Protein AF-A0A924XII3-F1 (afdb_monomer)

Secondary structure (DSSP, 8-state):
-EEE-SSHHHHHHHHHHHHHHHHHHHHHHTT--SHHHHHHHHHHHH-EEEEETTEEEEE----HHHHHHHHHTT-

Radius of gyration: 14.74 Å; Cα contacts (8 Å, |Δi|>4): 79; chains: 1; bounding box: 36×20×38 Å

Mean predicted aligned error: 4.98 Å

Sequence (75 aa):
MTAKTRQNAQAQGLLETLQGLQMVAPALLNGAKGADKQVYARMIENVKFTRNLNEVSLDLDVPQSDIDVIIGAKK

Structure (mmCIF, N/CA/C/O backbone):
data_AF-A0A924XII3-F1
#
_entry.id   AF-A0A924XII3-F1
#
loop_
_atom_site.group_PDB
_atom_site.id
_atom_site.type_symbol
_atom_site.label_atom_id
_atom_site.label_alt_id
_atom_site.label_comp_id
_atom_site.label_asym_id
_atom_site.label_entity_id
_atom_site.label_seq_id
_atom_site.pdbx_PDB_ins_code
_atom_site.Cartn_x
_atom_site.Cartn_y
_atom_site.Cartn_z
_atom_site.occupancy
_atom_site.B_iso_or_equiv
_atom_site.auth_seq_id
_atom_site.auth_comp_id
_atom_site.auth_asym_id
_atom_site.auth_atom_id
_atom_site.pdbx_PDB_model_num
ATOM 1 N N . MET A 1 1 ? -5.781 -5.151 -7.939 1.00 86.50 1 MET A N 1
ATOM 2 C CA . MET A 1 1 ? -5.883 -4.174 -9.057 1.00 86.50 1 MET A CA 1
ATOM 3 C C . MET A 1 1 ? -4.548 -4.113 -9.785 1.00 86.50 1 MET A C 1
ATOM 5 O O . MET A 1 1 ? -3.534 -4.176 -9.110 1.00 86.50 1 MET A O 1
ATOM 9 N N . THR A 1 2 ? -4.518 -3.958 -11.113 1.00 90.81 2 THR A N 1
ATOM 10 C CA . THR A 1 2 ? -3.263 -3.926 -11.895 1.00 90.81 2 THR A CA 1
ATOM 11 C C . THR A 1 2 ? -3.230 -2.723 -12.834 1.00 90.81 2 THR A C 1
ATOM 13 O O . THR A 1 2 ? -4.226 -2.418 -13.485 1.00 90.81 2 THR A O 1
ATOM 16 N N . ALA A 1 3 ? -2.083 -2.050 -12.912 1.00 92.38 3 ALA A N 1
ATOM 17 C CA . ALA A 1 3 ? -1.814 -0.940 -13.819 1.00 92.38 3 ALA A CA 1
ATOM 18 C C . ALA A 1 3 ? -0.637 -1.279 -14.742 1.00 92.38 3 ALA A C 1
ATOM 20 O O . ALA A 1 3 ? 0.339 -1.885 -14.306 1.00 92.38 3 ALA A O 1
ATOM 21 N N . LYS A 1 4 ? -0.715 -0.868 -16.014 1.00 95.50 4 LYS A N 1
ATOM 22 C CA . LYS A 1 4 ? 0.294 -1.169 -17.038 1.00 95.50 4 LYS A CA 1
ATOM 23 C C . LYS A 1 4 ? 0.967 0.097 -17.555 1.00 95.50 4 LYS A C 1
ATOM 25 O O . LYS A 1 4 ? 0.295 1.025 -18.000 1.00 95.50 4 LYS A O 1
ATOM 30 N N . THR A 1 5 ? 2.293 0.124 -17.532 1.00 93.00 5 THR A N 1
ATOM 31 C CA . THR A 1 5 ? 3.117 1.207 -18.074 1.00 93.00 5 THR A CA 1
ATOM 32 C C . THR A 1 5 ? 3.558 0.903 -19.507 1.00 93.00 5 THR A C 1
ATOM 34 O O . THR A 1 5 ? 3.455 -0.224 -20.001 1.00 93.00 5 THR A O 1
ATOM 37 N N . ARG A 1 6 ? 4.076 1.919 -20.207 1.00 93.56 6 ARG A N 1
ATOM 38 C CA . ARG A 1 6 ? 4.603 1.745 -21.570 1.00 93.56 6 ARG A CA 1
ATOM 39 C C . ARG A 1 6 ? 5.966 1.055 -21.566 1.00 93.56 6 ARG A C 1
ATOM 41 O O . ARG A 1 6 ? 6.274 0.311 -22.491 1.00 93.56 6 ARG A O 1
ATOM 48 N N . GLN A 1 7 ? 6.774 1.303 -20.536 1.00 94.25 7 GLN A N 1
ATOM 49 C CA . GLN A 1 7 ? 8.134 0.781 -20.411 1.00 94.25 7 GLN A CA 1
ATOM 50 C C . GLN A 1 7 ? 8.363 0.117 -19.051 1.00 94.25 7 GLN A C 1
ATOM 52 O O . GLN A 1 7 ? 7.832 0.560 -18.031 1.00 94.25 7 GLN A O 1
ATOM 57 N N . ASN A 1 8 ? 9.232 -0.892 -19.026 1.00 93.69 8 ASN A N 1
ATOM 58 C CA . ASN A 1 8 ? 9.572 -1.650 -17.819 1.00 93.69 8 ASN A CA 1
ATOM 59 C C . ASN A 1 8 ? 10.164 -0.759 -16.716 1.00 93.69 8 ASN A C 1
ATOM 61 O O . ASN A 1 8 ? 9.746 -0.832 -15.563 1.00 93.69 8 ASN A O 1
ATOM 65 N N . ALA A 1 9 ? 11.064 0.154 -17.093 1.00 93.56 9 ALA A N 1
ATOM 66 C CA . ALA A 1 9 ? 11.670 1.116 -16.173 1.00 93.56 9 ALA A CA 1
ATOM 67 C C . ALA A 1 9 ? 10.628 2.026 -15.498 1.00 93.56 9 ALA A C 1
ATOM 69 O O . ALA A 1 9 ? 10.765 2.362 -14.327 1.00 93.56 9 ALA A O 1
ATOM 70 N N . GLN A 1 10 ? 9.542 2.370 -16.200 1.00 94.88 10 GLN A N 1
ATOM 71 C CA . GLN A 1 10 ? 8.448 3.156 -15.619 1.00 94.88 10 GLN A CA 1
ATOM 72 C C . GLN A 1 10 ? 7.668 2.353 -14.574 1.00 94.88 10 GLN A C 1
ATOM 74 O O . GLN A 1 10 ? 7.273 2.912 -13.557 1.00 94.88 10 GLN A O 1
ATOM 79 N N . ALA A 1 11 ? 7.453 1.051 -14.800 1.00 95.56 11 ALA A N 1
ATOM 80 C CA . ALA A 1 11 ? 6.799 0.189 -13.813 1.00 95.56 11 ALA A CA 1
ATOM 81 C C . ALA A 1 11 ? 7.671 0.0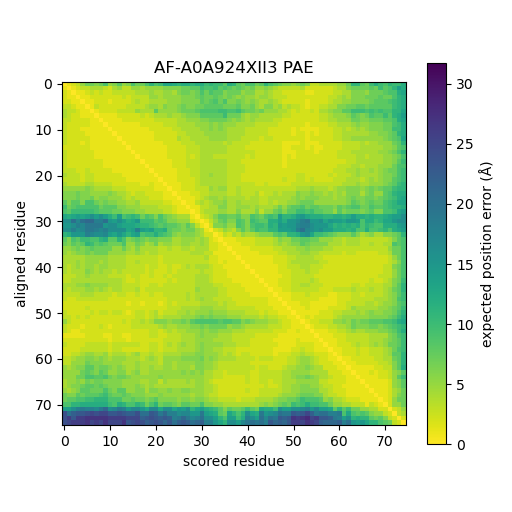11 -12.565 1.00 95.56 11 ALA A C 1
ATOM 83 O O . ALA A 1 11 ? 7.147 -0.011 -11.456 1.00 95.56 11 ALA A O 1
ATOM 84 N N . GLN A 1 12 ? 8.994 -0.072 -12.737 1.00 95.75 12 GLN A N 1
ATOM 85 C CA . GLN A 1 12 ? 9.938 -0.095 -11.621 1.00 95.75 12 GLN A CA 1
ATOM 86 C C . GLN A 1 12 ? 9.879 1.209 -10.812 1.00 95.75 12 GLN A C 1
ATOM 88 O O . GLN A 1 12 ? 9.663 1.153 -9.606 1.00 95.75 12 GLN A O 1
ATOM 93 N N . GLY A 1 13 ? 9.964 2.372 -11.467 1.00 95.94 13 GLY A N 1
ATOM 94 C CA . GLY A 1 13 ? 9.873 3.658 -10.768 1.00 95.94 13 GLY A CA 1
ATOM 95 C C . GLY A 1 13 ? 8.517 3.879 -10.085 1.00 95.94 13 GLY A C 1
ATOM 96 O O . GLY A 1 13 ? 8.455 4.433 -8.987 1.00 95.94 13 GLY A O 1
ATOM 97 N N . LEU A 1 14 ? 7.423 3.396 -10.684 1.00 95.00 14 LEU A N 1
ATOM 98 C CA . LEU A 1 14 ? 6.100 3.432 -10.057 1.00 95.00 14 LEU A CA 1
ATOM 99 C C . LEU A 1 14 ? 6.051 2.549 -8.804 1.00 95.00 14 LEU A C 1
ATOM 101 O O . LEU A 1 14 ? 5.561 3.002 -7.773 1.00 95.00 14 LEU A O 1
ATOM 105 N N . LEU A 1 15 ? 6.577 1.320 -8.873 1.00 96.31 15 LEU A N 1
ATOM 106 C CA . LEU A 1 15 ? 6.652 0.418 -7.721 1.00 96.31 15 LEU A CA 1
ATOM 107 C C . LEU A 1 15 ? 7.442 1.052 -6.568 1.00 96.31 15 LEU A C 1
ATOM 109 O O . LEU A 1 15 ? 6.951 1.083 -5.444 1.00 96.31 15 LEU A O 1
ATOM 113 N N . GLU A 1 16 ? 8.627 1.592 -6.853 1.00 96.50 16 GLU A N 1
ATOM 114 C CA . GLU A 1 16 ? 9.487 2.240 -5.854 1.00 96.50 16 GLU A CA 1
ATOM 115 C C . GLU A 1 16 ? 8.805 3.452 -5.216 1.00 96.50 16 GLU A C 1
ATOM 117 O O . GLU A 1 16 ? 8.856 3.629 -4.000 1.00 96.50 16 GLU A O 1
ATOM 122 N N . THR A 1 17 ? 8.102 4.255 -6.018 1.00 95.00 17 THR A N 1
ATOM 123 C CA . THR A 1 17 ? 7.332 5.398 -5.512 1.00 95.00 17 THR A CA 1
ATOM 124 C C . THR A 1 17 ? 6.226 4.935 -4.566 1.00 95.00 17 THR A C 1
ATOM 126 O O . THR A 1 17 ? 6.082 5.480 -3.474 1.00 95.00 17 THR A O 1
ATOM 129 N N . LEU A 1 18 ? 5.459 3.910 -4.950 1.00 94.56 18 LEU A N 1
ATOM 130 C CA . LEU A 1 18 ? 4.377 3.363 -4.126 1.00 94.56 18 LEU A CA 1
ATOM 131 C C . LEU A 1 18 ? 4.903 2.764 -2.814 1.00 94.56 18 LEU A C 1
ATOM 133 O O . LEU A 1 18 ? 4.318 3.004 -1.761 1.00 94.56 18 LEU A O 1
ATOM 137 N N . GLN A 1 19 ? 6.033 2.057 -2.857 1.00 94.12 19 GLN A N 1
ATOM 138 C CA . GLN A 1 19 ? 6.698 1.519 -1.666 1.00 94.12 19 GLN A CA 1
ATOM 139 C C . GLN A 1 19 ? 7.247 2.629 -0.759 1.00 94.12 19 GLN A C 1
ATOM 141 O O . GLN A 1 19 ? 7.100 2.558 0.460 1.00 94.12 19 GLN A O 1
ATOM 146 N N . GLY A 1 20 ? 7.826 3.685 -1.334 1.00 93.75 20 GLY A N 1
ATOM 147 C CA . GLY A 1 20 ? 8.263 4.862 -0.582 1.00 93.75 20 GLY A CA 1
ATOM 148 C C . GLY A 1 20 ? 7.097 5.563 0.118 1.00 93.75 20 GLY A C 1
ATOM 149 O O . GLY A 1 20 ? 7.188 5.876 1.303 1.00 93.75 20 GLY A O 1
ATOM 150 N N . LEU A 1 21 ? 5.971 5.740 -0.582 1.00 92.69 21 LEU A N 1
ATOM 151 C CA . LEU A 1 21 ? 4.740 6.287 -0.003 1.00 92.69 21 LEU A CA 1
ATOM 152 C C . LEU A 1 21 ? 4.195 5.403 1.124 1.00 92.69 21 LEU A C 1
ATOM 154 O O . LEU A 1 21 ? 3.826 5.921 2.176 1.00 92.69 21 LEU A O 1
ATOM 158 N N . GLN A 1 22 ? 4.189 4.082 0.936 1.00 91.94 22 GLN A N 1
ATOM 159 C CA . GLN A 1 22 ? 3.786 3.128 1.969 1.00 91.94 22 GLN A CA 1
ATOM 1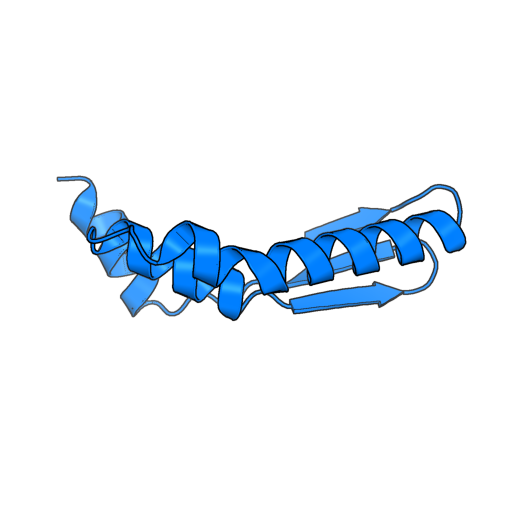60 C C . GLN A 1 22 ? 4.672 3.229 3.217 1.00 91.94 22 GLN A C 1
ATOM 162 O O . GLN A 1 22 ? 4.161 3.193 4.330 1.00 91.94 22 GLN A O 1
ATOM 167 N N . MET A 1 23 ? 5.982 3.417 3.045 1.00 91.19 23 MET A N 1
ATOM 168 C CA . MET A 1 23 ? 6.929 3.554 4.154 1.00 91.19 23 MET A CA 1
ATOM 169 C C . MET A 1 23 ? 6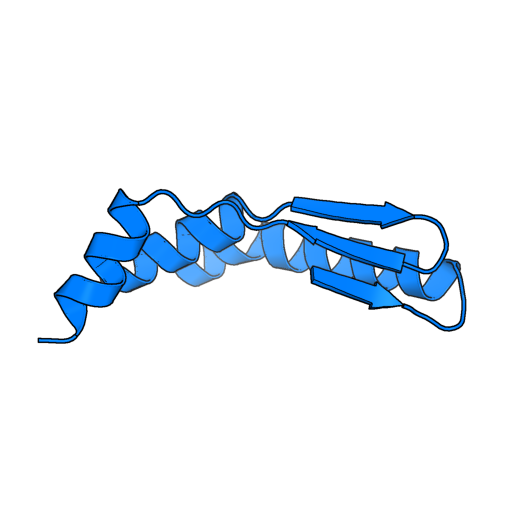.698 4.825 4.981 1.00 91.19 23 MET A C 1
ATOM 171 O O . MET A 1 23 ? 6.842 4.800 6.202 1.00 91.19 23 MET A O 1
ATOM 175 N N . VAL A 1 24 ? 6.334 5.939 4.339 1.00 90.69 24 VAL A 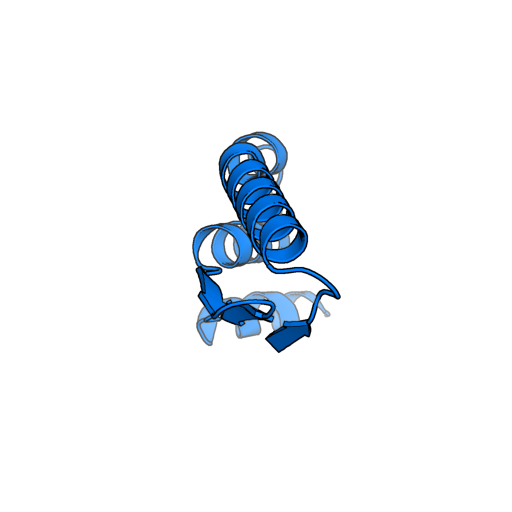N 1
ATOM 176 C CA . VAL A 1 24 ? 6.097 7.216 5.039 1.00 90.69 24 VAL A CA 1
ATOM 177 C C . VAL A 1 24 ? 4.663 7.371 5.548 1.00 90.69 24 VAL A C 1
ATOM 179 O O . VAL A 1 24 ? 4.410 8.196 6.427 1.00 90.69 24 VAL A O 1
ATOM 182 N N . ALA A 1 25 ? 3.716 6.584 5.035 1.00 86.81 25 ALA A N 1
ATOM 183 C CA . ALA A 1 25 ? 2.306 6.696 5.386 1.00 86.81 25 ALA A CA 1
ATOM 184 C C . ALA A 1 25 ? 2.010 6.541 6.892 1.00 86.81 25 ALA A C 1
ATOM 186 O O . ALA A 1 25 ? 1.249 7.366 7.401 1.00 86.81 25 ALA A O 1
ATOM 187 N N . PRO A 1 26 ? 2.618 5.604 7.652 1.00 82.62 26 PRO A N 1
ATOM 188 C CA . PRO A 1 26 ? 2.387 5.502 9.094 1.00 82.62 26 PRO A CA 1
ATOM 189 C C . PRO A 1 26 ? 2.739 6.788 9.846 1.00 82.62 26 PRO A C 1
ATOM 191 O O . PRO A 1 26 ? 1.998 7.218 10.727 1.00 82.62 26 PRO A O 1
ATOM 194 N N . ALA A 1 27 ? 3.825 7.466 9.457 1.00 83.62 27 ALA A N 1
ATOM 195 C CA . ALA A 1 27 ? 4.222 8.734 10.065 1.00 83.62 27 ALA A CA 1
ATOM 196 C C . ALA A 1 27 ? 3.202 9.854 9.790 1.00 83.62 27 ALA A C 1
ATOM 198 O O . ALA A 1 27 ? 2.938 10.674 10.668 1.00 83.62 27 ALA A O 1
ATOM 199 N N . LEU A 1 28 ? 2.587 9.859 8.603 1.00 80.69 28 LEU A N 1
ATOM 200 C CA . LEU A 1 28 ? 1.532 10.810 8.235 1.00 80.69 28 LEU A CA 1
ATOM 201 C C . LEU A 1 28 ? 0.199 10.506 8.935 1.00 80.69 28 LEU A C 1
ATOM 203 O O . LEU A 1 28 ? -0.566 11.418 9.248 1.00 80.69 28 LEU A O 1
ATOM 207 N N . LEU A 1 29 ? -0.081 9.228 9.193 1.00 78.69 29 LEU A N 1
ATOM 208 C CA . LEU A 1 29 ? -1.342 8.757 9.766 1.00 78.69 29 LEU A CA 1
ATOM 209 C C . LEU A 1 29 ? -1.313 8.634 11.294 1.00 78.69 29 LEU A C 1
ATOM 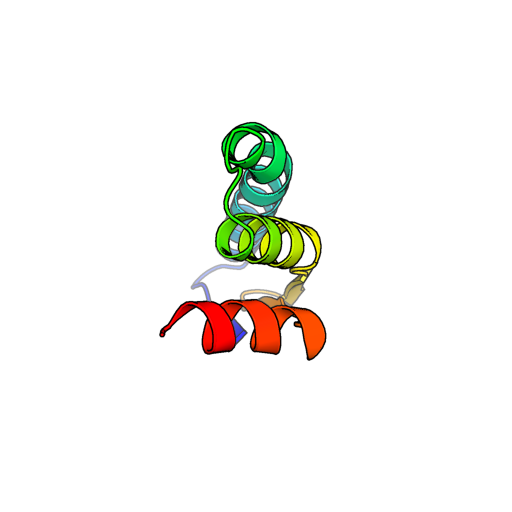211 O O . LEU A 1 29 ? -2.370 8.490 11.903 1.00 78.69 29 LEU A O 1
ATOM 215 N N . ASN A 1 30 ? -0.153 8.784 11.936 1.00 70.31 30 ASN A N 1
ATOM 216 C CA . ASN A 1 30 ? 0.004 8.663 13.391 1.00 70.31 30 ASN A CA 1
ATOM 217 C C . ASN A 1 30 ? -0.841 9.679 14.200 1.00 70.31 30 ASN A C 1
ATOM 219 O O . ASN A 1 30 ? -1.109 9.487 15.383 1.00 70.31 30 ASN A O 1
ATOM 223 N N . GLY A 1 31 ? -1.302 10.767 13.571 1.00 68.88 31 GLY A N 1
ATOM 224 C CA . GLY A 1 31 ? -2.230 11.734 14.175 1.00 68.88 31 GLY A CA 1
ATOM 225 C C . GLY A 1 31 ? -3.715 11.343 14.096 1.00 68.88 31 GLY A C 1
ATOM 226 O O . GLY A 1 31 ? -4.579 12.049 14.623 1.00 68.88 31 GLY A O 1
ATOM 227 N N . ALA A 1 32 ? -4.050 10.246 13.419 1.00 70.69 32 ALA A N 1
ATOM 228 C CA . ALA A 1 32 ? -5.413 9.907 13.055 1.00 70.69 32 ALA A CA 1
ATOM 229 C C . ALA A 1 32 ? -6.111 9.064 14.143 1.00 70.69 32 ALA A C 1
ATOM 231 O O . ALA A 1 32 ? -6.052 7.840 14.153 1.00 70.69 32 ALA A O 1
ATOM 232 N N . LYS A 1 33 ? -6.802 9.738 15.076 1.00 75.88 33 LYS A N 1
ATOM 233 C CA . LYS A 1 33 ? -7.462 9.107 16.243 1.00 75.88 33 LYS A CA 1
ATOM 234 C C . LYS A 1 33 ? -8.806 8.411 15.959 1.00 75.88 33 LYS A C 1
ATOM 236 O O . LYS A 1 33 ? -9.317 7.725 16.836 1.00 75.88 33 LYS A O 1
ATOM 241 N N . GLY A 1 34 ? -9.407 8.623 14.786 1.00 84.44 34 GLY A N 1
ATOM 242 C CA . GLY A 1 34 ? -10.700 8.024 14.424 1.00 84.44 34 GLY A CA 1
ATOM 243 C C . GLY A 1 34 ? -10.565 6.531 14.125 1.00 84.44 34 GLY A C 1
ATOM 244 O O . GLY A 1 34 ? -9.588 6.125 13.497 1.00 84.44 34 GLY A O 1
ATOM 245 N N . ALA A 1 35 ? -11.528 5.719 14.567 1.00 83.06 35 ALA A N 1
ATOM 246 C CA . ALA A 1 35 ? -11.515 4.270 14.342 1.00 83.06 35 ALA A CA 1
ATOM 247 C C . ALA A 1 35 ? -11.485 3.917 12.841 1.00 83.06 35 ALA A C 1
ATOM 249 O O . ALA A 1 35 ? -10.750 3.026 12.428 1.00 83.06 35 ALA A O 1
ATOM 250 N N . ASP A 1 36 ? -12.203 4.684 12.021 1.00 83.31 36 ASP A N 1
ATOM 251 C CA . ASP A 1 36 ? -12.172 4.641 10.556 1.00 83.31 36 ASP A CA 1
ATOM 252 C C . ASP A 1 36 ? -10.769 4.919 9.994 1.00 83.31 36 ASP A C 1
ATOM 254 O O . ASP A 1 36 ? -10.288 4.228 9.098 1.00 83.31 36 ASP A O 1
ATOM 258 N N . LYS A 1 37 ? -10.059 5.895 10.563 1.00 86.00 37 LYS A N 1
ATOM 259 C CA . LYS A 1 37 ? -8.713 6.262 10.111 1.00 86.00 37 LYS A CA 1
ATOM 260 C C . LYS A 1 37 ? -7.660 5.231 10.487 1.00 86.00 37 LYS A C 1
ATOM 262 O O . LYS A 1 37 ? -6.719 5.020 9.726 1.00 86.00 37 LYS A O 1
ATOM 267 N N . GLN A 1 38 ? -7.833 4.565 11.626 1.00 86.75 38 GLN A N 1
ATOM 268 C CA . GLN A 1 38 ? -6.992 3.434 12.007 1.00 86.75 38 GLN A CA 1
ATOM 269 C C . GLN A 1 38 ? -7.169 2.251 11.050 1.00 86.75 38 GLN A C 1
ATOM 271 O O . GLN A 1 38 ? -6.195 1.562 10.760 1.00 86.75 38 GLN A O 1
ATOM 276 N N . VAL A 1 39 ? -8.379 2.040 10.519 1.00 89.56 39 VAL A N 1
ATOM 277 C CA . VAL A 1 39 ? -8.597 1.053 9.455 1.00 89.56 39 VAL A CA 1
ATOM 278 C C . VAL A 1 39 ? -7.825 1.439 8.192 1.00 89.56 39 VAL A C 1
ATOM 280 O O . VAL A 1 39 ? -7.122 0.600 7.638 1.00 89.56 39 VAL A O 1
ATOM 283 N N . TYR A 1 40 ? -7.878 2.703 7.755 1.00 87.94 40 TYR A N 1
ATOM 284 C CA . TYR A 1 40 ? -7.107 3.141 6.582 1.00 87.94 40 TYR A CA 1
ATOM 285 C C . TYR A 1 40 ? -5.595 2.992 6.778 1.00 87.94 40 TYR A C 1
ATOM 287 O O . TYR A 1 40 ? -4.899 2.592 5.847 1.00 87.94 40 TYR A O 1
ATOM 295 N N . ALA A 1 41 ? -5.087 3.259 7.984 1.00 88.44 41 ALA A N 1
ATOM 296 C CA . ALA A 1 41 ? -3.686 3.015 8.315 1.00 88.44 41 ALA A CA 1
ATOM 297 C C . ALA A 1 41 ? -3.324 1.532 8.153 1.00 88.44 41 ALA A C 1
ATOM 299 O O . ALA A 1 41 ? -2.382 1.218 7.429 1.00 88.44 41 ALA A O 1
ATOM 300 N N . ARG A 1 42 ? -4.132 0.620 8.711 1.00 89.06 42 ARG A N 1
ATOM 301 C CA . ARG A 1 42 ? -3.935 -0.829 8.542 1.00 89.06 42 ARG A CA 1
ATOM 302 C C . ARG A 1 42 ? -4.020 -1.273 7.084 1.00 89.06 42 ARG A C 1
ATOM 304 O O . ARG A 1 42 ? -3.214 -2.085 6.649 1.00 89.06 42 ARG A O 1
ATOM 311 N N . MET A 1 43 ? -4.957 -0.731 6.306 1.00 90.50 43 MET A N 1
ATOM 312 C CA . MET A 1 43 ? -5.056 -1.020 4.870 1.00 90.50 43 MET A CA 1
ATOM 313 C C . MET A 1 43 ? -3.778 -0.621 4.124 1.00 90.50 43 MET A C 1
ATOM 315 O O . MET A 1 43 ? -3.293 -1.374 3.287 1.00 90.50 43 MET A O 1
ATOM 319 N N . ILE A 1 44 ? -3.210 0.544 4.437 1.00 90.69 44 ILE A N 1
ATOM 320 C CA . ILE A 1 44 ? -1.967 1.017 3.817 1.00 90.69 44 ILE A CA 1
ATOM 321 C C . ILE A 1 44 ? -0.756 0.201 4.292 1.00 90.69 44 ILE A C 1
ATOM 323 O O . ILE A 1 44 ? 0.161 -0.040 3.515 1.00 90.69 44 ILE A O 1
ATOM 327 N N . GLU A 1 45 ? -0.743 -0.278 5.531 1.00 87.81 45 GLU A N 1
ATOM 328 C CA . G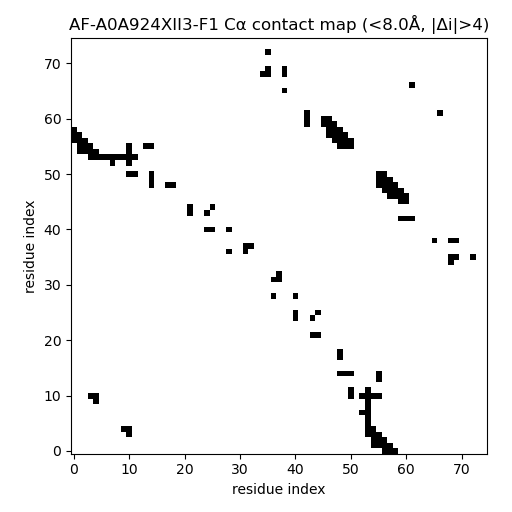LU A 1 45 ? 0.302 -1.191 6.011 1.00 87.81 45 GLU A CA 1
ATOM 329 C C . GLU A 1 45 ? 0.216 -2.569 5.336 1.00 87.81 45 GLU A C 1
ATOM 331 O O . GLU A 1 45 ? 1.240 -3.141 4.969 1.00 87.81 45 GLU A O 1
ATOM 336 N N . ASN A 1 46 ? -0.998 -3.078 5.112 1.00 89.94 46 ASN A N 1
ATOM 337 C CA . ASN A 1 46 ? -1.233 -4.421 4.577 1.00 89.94 46 ASN A CA 1
ATOM 338 C C . ASN A 1 46 ? -1.248 -4.501 3.048 1.00 89.94 46 ASN A C 1
ATOM 340 O O . ASN A 1 46 ? -1.200 -5.605 2.496 1.00 89.94 46 ASN A O 1
ATOM 344 N N . VAL A 1 47 ? -1.325 -3.365 2.349 1.00 93.31 47 VAL A N 1
ATOM 345 C CA . VAL A 1 47 ? -1.311 -3.356 0.886 1.00 93.31 47 VAL A CA 1
ATOM 346 C C . VAL A 1 47 ? 0.017 -3.911 0.365 1.00 93.31 47 VAL A C 1
ATOM 348 O O . VAL A 1 47 ? 1.101 -3.557 0.826 1.00 93.31 47 VAL A O 1
ATOM 351 N N . LYS A 1 48 ? -0.053 -4.800 -0.620 1.00 94.56 48 LYS A N 1
ATOM 352 C CA . LYS A 1 48 ? 1.109 -5.410 -1.260 1.00 94.56 48 LYS A CA 1
ATOM 353 C C . LYS A 1 48 ? 1.219 -4.905 -2.682 1.00 94.56 48 LYS A C 1
ATOM 355 O O . LYS A 1 48 ? 0.285 -5.025 -3.471 1.00 94.56 48 LYS A O 1
ATOM 360 N N . PHE A 1 49 ? 2.393 -4.389 -3.018 1.00 95.88 49 PHE A N 1
ATOM 361 C CA . PHE A 1 49 ? 2.726 -4.018 -4.382 1.00 95.88 49 PHE A CA 1
ATOM 362 C C . PHE A 1 49 ? 3.636 -5.072 -4.998 1.00 95.88 49 PHE A C 1
ATOM 364 O O . PHE A 1 49 ? 4.682 -5.409 -4.445 1.00 95.88 49 PHE A O 1
ATOM 371 N N . THR A 1 50 ? 3.246 -5.587 -6.158 1.00 95.94 50 THR A N 1
ATOM 372 C CA . THR A 1 50 ? 4.056 -6.518 -6.947 1.00 95.94 50 THR A CA 1
ATOM 373 C C . THR A 1 50 ? 4.247 -5.971 -8.352 1.00 95.94 50 THR A C 1
ATOM 375 O O . THR A 1 50 ? 3.457 -5.156 -8.830 1.00 95.94 50 THR A O 1
ATOM 378 N N . ARG A 1 51 ? 5.311 -6.403 -9.029 1.00 95.00 51 ARG A N 1
ATOM 379 C CA . ARG A 1 51 ? 5.578 -6.021 -10.414 1.00 95.00 51 ARG A CA 1
ATOM 380 C C . ARG A 1 51 ? 5.835 -7.249 -11.263 1.00 95.00 51 ARG A C 1
ATOM 382 O O . ARG A 1 51 ? 6.589 -8.133 -10.870 1.00 95.00 51 ARG A O 1
ATOM 389 N N . ASN A 1 52 ? 5.265 -7.240 -12.459 1.00 95.00 52 ASN A N 1
ATOM 390 C CA . ASN A 1 52 ? 5.584 -8.169 -13.525 1.00 95.00 52 ASN A CA 1
ATOM 391 C C . ASN A 1 52 ? 5.821 -7.384 -14.818 1.00 95.00 52 ASN A C 1
ATOM 393 O O . ASN A 1 52 ? 4.895 -6.836 -15.407 1.00 95.00 52 ASN A O 1
ATOM 397 N N . LEU A 1 53 ? 7.076 -7.305 -15.256 1.00 94.12 53 LEU A N 1
ATOM 398 C CA . LEU A 1 53 ? 7.486 -6.516 -16.416 1.00 94.12 53 LEU A CA 1
ATOM 399 C C . LEU A 1 53 ? 7.000 -5.052 -16.343 1.00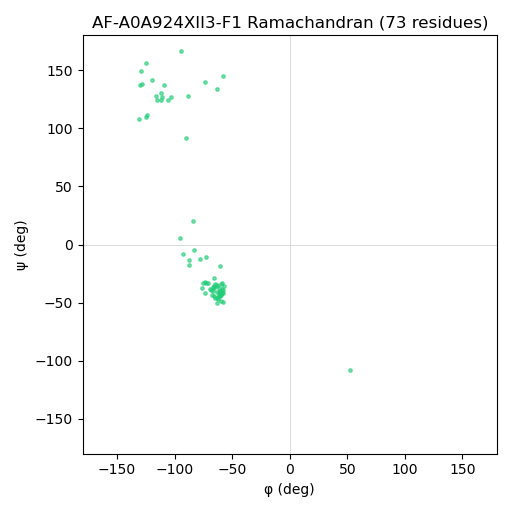 94.12 53 LEU A C 1
ATOM 401 O O . LEU A 1 53 ? 7.528 -4.263 -15.556 1.00 94.12 53 LEU A O 1
ATOM 405 N N . ASN A 1 54 ? 6.011 -4.712 -17.173 1.00 96.25 54 ASN A N 1
ATOM 406 C CA . ASN A 1 54 ? 5.414 -3.384 -17.301 1.00 96.25 54 ASN A CA 1
ATOM 407 C C . ASN A 1 54 ? 4.148 -3.231 -16.446 1.00 96.25 54 ASN A C 1
ATOM 409 O O . ASN A 1 54 ? 3.439 -2.239 -16.572 1.00 96.25 54 ASN A O 1
ATOM 413 N N . GLU A 1 55 ? 3.817 -4.222 -15.629 1.00 95.88 55 GLU A N 1
ATOM 414 C CA . GLU A 1 55 ? 2.594 -4.256 -14.841 1.00 95.88 55 GLU A CA 1
ATOM 415 C C . GLU A 1 55 ? 2.939 -4.128 -13.364 1.00 95.88 55 GLU A C 1
ATOM 417 O O . GLU A 1 55 ? 3.816 -4.827 -12.859 1.00 95.88 55 GLU A O 1
ATOM 422 N N . VAL A 1 56 ? 2.250 -3.222 -12.679 1.00 95.56 56 VAL A N 1
ATOM 423 C CA . VAL A 1 56 ? 2.295 -3.066 -11.226 1.00 95.56 56 VAL A CA 1
ATOM 424 C C . VAL A 1 56 ? 0.934 -3.471 -10.690 1.00 95.56 56 VAL A C 1
ATOM 426 O O . VAL A 1 56 ? -0.089 -2.927 -11.108 1.00 95.56 56 VAL A O 1
ATOM 429 N N . SER A 1 57 ? 0.920 -4.427 -9.773 1.00 96.06 57 SER A N 1
ATOM 430 C CA . SER A 1 57 ? -0.292 -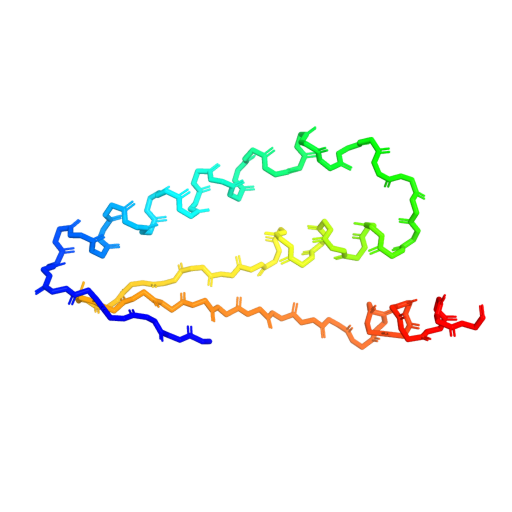4.893 -9.113 1.00 96.06 57 SER 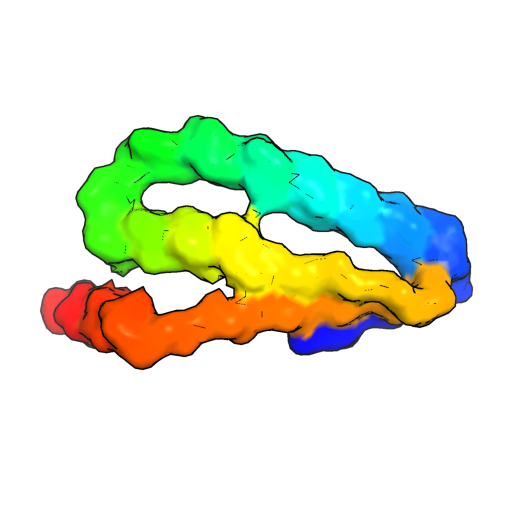A CA 1
ATOM 431 C C . SER A 1 57 ? -0.309 -4.440 -7.663 1.00 96.06 57 SER A C 1
ATOM 433 O O . SER A 1 57 ? 0.697 -4.507 -6.965 1.00 96.06 57 SER A O 1
ATOM 435 N N . LEU A 1 58 ? -1.479 -3.985 -7.237 1.00 94.75 58 LEU A N 1
ATOM 436 C CA . LEU A 1 58 ? -1.847 -3.690 -5.865 1.00 94.75 58 LEU A CA 1
ATOM 437 C C . LEU A 1 58 ? -2.779 -4.800 -5.392 1.00 94.75 58 LEU A C 1
ATOM 439 O O . LEU A 1 58 ? -3.828 -5.026 -6.005 1.00 94.75 58 LEU A O 1
ATOM 443 N N . ASP A 1 59 ? -2.405 -5.441 -4.296 1.00 94.56 59 ASP A N 1
ATOM 444 C CA . ASP A 1 59 ? -3.234 -6.389 -3.568 1.00 94.56 59 ASP A CA 1
ATOM 445 C C . ASP A 1 59 ? -3.537 -5.821 -2.188 1.00 94.56 59 ASP A C 1
ATOM 447 O O . ASP A 1 59 ? -2.622 -5.442 -1.460 1.00 94.56 59 ASP A O 1
ATOM 451 N N . LEU A 1 60 ? -4.816 -5.717 -1.847 1.00 91.81 60 LEU A N 1
ATOM 452 C CA . LEU A 1 60 ? -5.254 -5.182 -0.566 1.00 91.81 60 LEU A CA 1
ATOM 453 C C . LEU A 1 60 ? -6.130 -6.224 0.106 1.00 91.81 60 LEU A C 1
ATOM 455 O O . LEU A 1 60 ? -7.244 -6.482 -0.347 1.00 91.81 60 LEU A O 1
ATOM 459 N N . ASP A 1 61 ? -5.617 -6.782 1.193 1.00 90.00 61 ASP A N 1
ATOM 460 C CA . ASP A 1 61 ? -6.409 -7.618 2.078 1.00 90.00 61 ASP A CA 1
ATOM 461 C C . ASP A 1 61 ? -7.082 -6.735 3.129 1.00 90.00 61 ASP A C 1
ATOM 463 O O . ASP A 1 61 ? -6.428 -5.911 3.778 1.00 90.00 61 ASP A O 1
ATOM 467 N N . VAL A 1 62 ? -8.398 -6.882 3.265 1.00 89.44 62 VAL A N 1
ATOM 468 C CA . VAL A 1 62 ? -9.192 -6.122 4.229 1.00 89.44 62 VAL A CA 1
ATOM 469 C C . VAL A 1 62 ? -9.954 -7.104 5.111 1.00 89.44 62 VAL A C 1
ATOM 471 O O . VAL A 1 62 ? -10.911 -7.726 4.641 1.00 89.44 62 VAL A O 1
ATOM 474 N N . PRO A 1 63 ? -9.584 -7.226 6.396 1.00 90.56 63 PRO A N 1
ATOM 475 C CA . PRO A 1 63 ? -10.324 -8.046 7.342 1.00 90.56 63 PRO A CA 1
ATOM 476 C C . PRO A 1 63 ? -11.785 -7.599 7.460 1.00 90.56 63 PRO A C 1
ATOM 478 O O . PRO A 1 63 ? -12.087 -6.405 7.456 1.00 90.56 63 PRO A O 1
ATOM 481 N N . GLN A 1 64 ? -12.704 -8.546 7.662 1.00 88.56 64 GLN A N 1
ATOM 482 C CA . GLN A 1 64 ? -14.124 -8.220 7.842 1.00 88.56 64 GLN A CA 1
ATOM 483 C C . GLN A 1 64 ? -14.355 -7.256 9.020 1.00 88.56 64 GLN A C 1
ATOM 485 O O . GLN A 1 64 ? -15.155 -6.335 8.909 1.00 88.56 64 GLN A O 1
ATOM 490 N N . SER A 1 65 ? -13.582 -7.386 10.102 1.00 90.06 65 SER A N 1
ATOM 491 C CA . SER A 1 65 ? -13.637 -6.469 11.247 1.00 90.06 65 SER A CA 1
ATOM 492 C C . SER A 1 65 ? -13.344 -5.012 10.875 1.00 90.06 65 SER A C 1
ATOM 494 O O . SER A 1 65 ? -13.900 -4.095 11.469 1.00 90.06 65 SER A O 1
ATOM 496 N N . ASP A 1 66 ? -12.474 -4.791 9.889 1.00 90.25 66 ASP A N 1
ATOM 497 C CA . ASP A 1 66 ? -12.121 -3.460 9.397 1.00 90.25 66 ASP A CA 1
ATOM 498 C C . ASP A 1 66 ? -13.232 -2.889 8.502 1.00 90.25 66 ASP A C 1
ATOM 500 O O . ASP A 1 66 ? -13.571 -1.706 8.599 1.00 90.25 66 ASP A O 1
ATOM 504 N N . ILE A 1 67 ? -13.867 -3.744 7.694 1.00 90.25 67 ILE A N 1
ATOM 505 C CA . ILE A 1 67 ? -15.074 -3.397 6.934 1.00 90.25 67 ILE A CA 1
ATOM 506 C C . ILE A 1 67 ? -16.215 -2.993 7.874 1.00 90.25 67 ILE A C 1
ATOM 508 O O . ILE A 1 67 ? -16.871 -1.976 7.641 1.00 90.25 67 ILE A O 1
ATOM 512 N N . ASP A 1 68 ? -16.420 -3.737 8.959 1.00 91.00 68 ASP A N 1
ATOM 513 C CA . ASP A 1 68 ? -17.486 -3.479 9.928 1.00 91.00 68 ASP A CA 1
ATOM 514 C C . ASP A 1 68 ? -17.310 -2.123 10.627 1.00 91.00 68 ASP A C 1
ATOM 516 O O . ASP A 1 68 ? -18.290 -1.414 10.856 1.00 91.00 68 ASP A O 1
ATOM 520 N N . VAL A 1 69 ? -16.067 -1.709 10.901 1.00 88.31 69 VAL A N 1
ATOM 521 C CA . VAL A 1 69 ? -15.761 -0.375 11.444 1.00 88.31 69 VAL A CA 1
ATOM 522 C C . VAL A 1 69 ? -16.111 0.724 10.437 1.00 88.31 69 VAL A C 1
ATOM 524 O O . VAL A 1 69 ? -16.736 1.715 10.813 1.00 88.31 69 VAL A O 1
ATOM 527 N N . ILE A 1 70 ? -15.764 0.556 9.157 1.00 85.31 70 ILE A N 1
ATOM 528 C CA . ILE A 1 70 ? -16.052 1.554 8.111 1.00 85.31 70 ILE A CA 1
ATOM 529 C C . ILE A 1 70 ? -17.559 1.674 7.852 1.00 85.31 70 ILE A C 1
ATOM 531 O O . ILE A 1 70 ? -18.082 2.781 7.709 1.00 85.31 70 ILE A O 1
ATOM 535 N N . ILE A 1 71 ? -18.269 0.547 7.773 1.00 85.56 71 ILE A N 1
ATOM 536 C CA . ILE A 1 71 ? -19.712 0.524 7.508 1.00 85.56 71 ILE A CA 1
ATOM 537 C C . ILE A 1 71 ? -20.493 0.974 8.749 1.00 85.56 71 ILE A C 1
ATOM 539 O O . ILE A 1 71 ? -21.435 1.756 8.628 1.00 85.56 71 ILE A O 1
ATOM 543 N N . GLY A 1 72 ? -20.090 0.532 9.941 1.00 73.94 72 GLY A N 1
ATOM 544 C CA . GLY A 1 72 ? -20.705 0.912 11.213 1.00 73.94 72 GLY A CA 1
ATOM 545 C C . GLY A 1 72 ? -20.532 2.393 11.561 1.00 73.94 72 GLY A C 1
ATOM 546 O O . GLY A 1 72 ? -21.414 2.968 12.194 1.00 73.94 72 GLY A O 1
ATOM 547 N N . ALA A 1 73 ? -19.452 3.029 11.095 1.00 60.53 73 ALA A N 1
ATOM 548 C CA . ALA A 1 73 ? -19.215 4.465 11.248 1.00 60.53 73 ALA A CA 1
ATOM 549 C C . ALA A 1 73 ? -20.109 5.355 10.357 1.00 60.53 73 ALA A C 1
ATOM 551 O O . ALA A 1 73 ? -20.141 6.564 10.565 1.00 60.53 73 ALA A O 1
ATOM 552 N N . LYS A 1 74 ? -20.844 4.798 9.378 1.00 54.44 74 LYS A N 1
ATOM 553 C CA . LYS A 1 74 ? -21.775 5.548 8.505 1.00 54.44 74 LYS A CA 1
ATOM 554 C C . LYS A 1 74 ? -23.181 5.766 9.102 1.00 54.44 74 LYS A C 1
ATOM 556 O O . LYS A 1 74 ? -24.120 5.995 8.339 1.00 54.44 74 LYS A O 1
ATOM 561 N N . LYS A 1 75 ? -23.353 5.675 10.422 1.00 46.00 75 LYS A N 1
ATOM 562 C CA . LYS A 1 75 ? -24.626 6.005 11.088 1.00 46.00 75 LYS A CA 1
ATOM 563 C C . LYS A 1 75 ? -24.673 7.450 11.556 1.00 46.00 75 LYS A C 1
ATOM 565 O O . LYS A 1 75 ? -23.663 7.907 12.130 1.00 46.00 75 LYS A O 1
#

Foldseek 3Di:
DKDFDPFQVVLVVVLVVLVVCLVCVCVVLVPPPQLLSVLVNVQSVQWDWDDDRRMIDIDTDHDVVSVCSNVVVPD

pLDDT: mean 88.34, std 9.56, range [46.0, 96.5]

Solvent-accessible surface area (backbone atoms only — not comparable to full-atom values): 4267 Å² total; per-residue (Å²): 92,76,48,76,47,96,40,47,69,55,23,51,54,50,51,52,51,52,52,52,49,48,68,49,41,60,74,73,45,71,79,48,84,47,73,54,47,46,39,52,48,51,41,53,69,53,43,42,80,49,75,56,71,30,31,36,32,47,45,72,69,76,58,68,72,49,52,49,46,52,60,63,64,74,113

Nearest PDB structures (foldseek):
  8x1z-assembly2_D  TM=3.586E-01  e=1.141E+00  Human immunodeficiency virus 1
  6wpj-assembly1_B  TM=3.527E-01  e=1.397E+00  HIV-1 M:B_HXB2R
  5tuq-assembly1_B  TM=3.602E-01  e=1.828E+00  Human immunodeficiency virus type 1 BH10
  6oun-assembly1_B  TM=2.658E-01  e=1.141E+00  Human immunodeficiency virus type 1 BH10
  2zdi-assembly1_B-2  TM=3.418E-01  e=8.043E+00  Pyrococcus horikoshii